Protein AF-A0A0C2G0I6-F1 (afdb_monomer_lite)

Structure (mmCIF, N/CA/C/O backbone):
data_AF-A0A0C2G0I6-F1
#
_entry.id   AF-A0A0C2G0I6-F1
#
loop_
_atom_site.group_PDB
_atom_site.id
_atom_site.type_symbol
_atom_site.label_atom_id
_atom_site.label_alt_id
_atom_site.label_comp_id
_a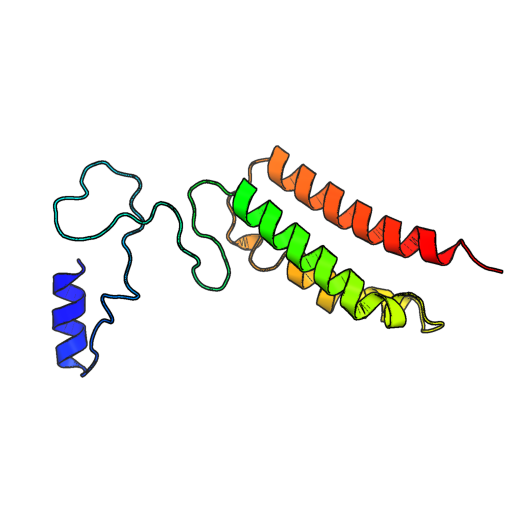tom_site.label_asym_id
_atom_site.label_entity_id
_atom_site.label_seq_id
_atom_site.pdbx_PDB_ins_code
_atom_site.Cartn_x
_atom_site.Cartn_y
_atom_site.Cartn_z
_atom_site.occupancy
_atom_site.B_iso_or_equiv
_atom_site.auth_seq_id
_atom_site.auth_comp_id
_atom_site.auth_asym_id
_atom_site.auth_atom_id
_atom_site.pdbx_PDB_model_num
ATOM 1 N N . MET A 1 1 ? 20.205 -5.152 -26.334 1.00 74.69 1 MET A N 1
ATOM 2 C CA . MET A 1 1 ? 19.375 -5.849 -25.323 1.00 74.69 1 MET A CA 1
ATOM 3 C C . MET A 1 1 ? 17.979 -6.205 -25.852 1.00 74.69 1 MET A C 1
ATOM 5 O O . MET A 1 1 ? 17.764 -7.371 -26.140 1.00 74.69 1 MET A O 1
ATOM 9 N N . LEU A 1 2 ? 17.062 -5.251 -26.079 1.00 82.06 2 LEU A N 1
ATOM 10 C CA . LEU A 1 2 ? 15.676 -5.531 -26.529 1.00 82.06 2 LEU A CA 1
ATOM 11 C C . LEU A 1 2 ? 15.562 -6.345 -27.830 1.00 82.06 2 LEU A C 1
ATOM 13 O O . LEU A 1 2 ? 14.781 -7.286 -27.895 1.00 82.06 2 LEU A O 1
ATOM 17 N N . ARG A 1 3 ? 16.369 -6.020 -28.850 1.00 83.44 3 ARG A N 1
ATOM 18 C CA . ARG A 1 3 ? 16.392 -6.768 -30.123 1.00 83.44 3 ARG A CA 1
ATOM 19 C C . ARG A 1 3 ? 16.859 -8.220 -29.944 1.00 83.44 3 ARG A C 1
ATOM 21 O O . ARG A 1 3 ? 16.354 -9.102 -30.625 1.00 83.44 3 ARG A O 1
ATOM 28 N N . GLY A 1 4 ? 17.782 -8.459 -29.009 1.00 87.50 4 GLY A N 1
ATOM 29 C CA . GLY A 1 4 ? 18.239 -9.806 -28.654 1.00 87.50 4 GLY A CA 1
ATOM 30 C C . GLY A 1 4 ? 17.139 -10.602 -27.956 1.00 87.50 4 GLY A C 1
ATOM 31 O O . GLY A 1 4 ? 16.845 -11.712 -28.371 1.00 87.50 4 GLY A O 1
ATOM 32 N N . LEU A 1 5 ? 16.448 -9.986 -26.990 1.00 87.31 5 LEU A N 1
ATOM 33 C CA . LEU A 1 5 ? 15.297 -10.601 -26.322 1.00 87.31 5 LEU A CA 1
ATOM 34 C C . LEU A 1 5 ? 14.165 -10.932 -27.306 1.00 87.31 5 LEU A C 1
ATOM 36 O O . LEU A 1 5 ? 13.525 -11.968 -27.180 1.00 87.31 5 LEU A O 1
ATOM 40 N N . GLU A 1 6 ? 13.912 -10.069 -28.293 1.00 90.19 6 GLU A N 1
ATOM 41 C CA . GLU A 1 6 ? 12.906 -10.350 -29.321 1.00 90.19 6 GLU A CA 1
ATOM 42 C C . GLU A 1 6 ? 13.299 -11.541 -30.201 1.00 90.19 6 GLU A C 1
ATOM 44 O O . GLU A 1 6 ? 12.427 -12.316 -30.585 1.00 90.19 6 GLU A O 1
ATOM 49 N N . LYS A 1 7 ? 14.589 -11.684 -30.520 1.00 92.94 7 LYS A N 1
ATOM 50 C CA . LYS A 1 7 ? 15.100 -12.816 -31.294 1.00 92.94 7 LYS A CA 1
ATOM 51 C C . LYS A 1 7 ? 14.926 -14.123 -30.516 1.00 92.94 7 LYS A C 1
ATOM 53 O O . LYS A 1 7 ? 14.223 -15.001 -30.997 1.00 92.94 7 LYS A O 1
ATOM 58 N N . GLU A 1 8 ? 15.469 -14.194 -29.302 1.00 93.94 8 GLU A N 1
ATOM 59 C CA . GLU A 1 8 ? 15.379 -15.383 -28.439 1.00 93.94 8 GLU A CA 1
ATOM 60 C C . GLU A 1 8 ? 13.923 -15.735 -28.112 1.00 93.94 8 GLU A C 1
ATOM 62 O O . GLU A 1 8 ? 13.504 -16.882 -28.212 1.00 93.94 8 GLU A O 1
ATOM 67 N N . GLY A 1 9 ? 13.096 -14.730 -27.803 1.00 91.88 9 GLY A N 1
ATOM 68 C CA . GLY A 1 9 ? 11.673 -14.931 -27.545 1.00 91.88 9 GLY A CA 1
ATOM 69 C C . GLY A 1 9 ? 10.946 -15.560 -28.734 1.00 91.88 9 GLY A C 1
ATOM 70 O O . GLY A 1 9 ? 10.124 -16.449 -28.536 1.00 91.88 9 GLY A O 1
ATOM 71 N N . LYS A 1 10 ? 11.274 -15.159 -29.969 1.00 93.44 10 LYS A N 1
ATOM 72 C CA . LYS A 1 10 ? 10.680 -15.756 -31.175 1.00 93.44 10 LYS A CA 1
ATOM 73 C C . LYS A 1 10 ? 11.079 -17.217 -31.363 1.00 93.44 10 LYS A C 1
ATOM 75 O O . LYS A 1 10 ? 10.242 -17.984 -31.829 1.00 93.44 10 LYS A O 1
ATOM 80 N N . GLU A 1 11 ? 12.296 -17.605 -30.985 1.00 94.69 11 GLU A N 1
ATOM 81 C CA . GLU A 1 11 ? 12.771 -18.994 -31.090 1.00 94.69 11 GLU A CA 1
ATOM 82 C C . GLU A 1 11 ? 11.954 -19.951 -30.201 1.00 94.69 11 GLU A C 1
ATOM 84 O O . GLU A 1 11 ? 11.678 -21.078 -30.602 1.00 94.69 11 GLU A O 1
ATOM 89 N N . VAL A 1 12 ? 11.457 -19.473 -29.055 1.00 94.75 12 VAL A N 1
ATOM 90 C CA . VAL A 1 12 ? 10.520 -20.201 -28.172 1.00 94.75 12 VAL A CA 1
ATOM 91 C C . VAL A 1 12 ? 9.035 -19.867 -28.411 1.00 94.75 12 VAL A C 1
ATOM 93 O O . VAL A 1 12 ? 8.172 -20.302 -27.653 1.00 94.75 12 VAL A O 1
ATOM 96 N N . GLY A 1 13 ? 8.702 -19.116 -29.467 1.00 93.62 13 GLY A N 1
ATOM 97 C CA . GLY A 1 13 ? 7.315 -18.809 -29.851 1.00 93.62 13 GLY A CA 1
ATOM 98 C C . GLY A 1 13 ? 6.654 -17.634 -29.111 1.00 93.62 13 GLY A C 1
ATOM 99 O O . GLY A 1 13 ? 5.451 -17.412 -29.252 1.00 93.62 13 GLY A O 1
ATOM 100 N N . PHE A 1 14 ? 7.410 -16.839 -28.354 1.00 92.69 14 PHE A N 1
ATOM 101 C CA . PHE A 1 14 ? 6.929 -15.624 -27.697 1.00 92.69 14 PHE A CA 1
ATOM 102 C C . PHE A 1 14 ? 7.089 -14.371 -28.571 1.00 92.69 14 PHE A C 1
ATOM 104 O O . PHE A 1 14 ? 8.079 -14.172 -29.275 1.00 92.69 14 PHE A O 1
ATOM 111 N N . LYS A 1 15 ? 6.118 -13.453 -28.469 1.00 92.81 15 LYS A N 1
ATOM 112 C CA . LYS A 1 15 ? 6.146 -12.138 -29.127 1.00 92.81 15 LYS A CA 1
ATOM 113 C C . LYS A 1 15 ? 6.076 -11.020 -28.092 1.00 92.81 15 LYS A C 1
ATOM 115 O O . LYS A 1 15 ? 5.132 -10.944 -27.309 1.00 92.81 15 LYS A O 1
ATOM 120 N N . ILE A 1 16 ? 7.044 -10.106 -28.136 1.00 88.25 16 ILE A N 1
ATOM 121 C CA . ILE A 1 16 ? 7.074 -8.936 -27.251 1.00 88.25 16 ILE A CA 1
ATOM 122 C C . ILE A 1 16 ? 5.935 -7.972 -27.607 1.00 88.25 16 ILE A C 1
ATOM 124 O O . ILE A 1 16 ? 5.793 -7.535 -28.752 1.00 88.25 16 ILE A O 1
ATOM 128 N N . ASN A 1 17 ? 5.144 -7.590 -26.602 1.00 87.31 17 ASN A N 1
ATOM 129 C CA . ASN A 1 17 ? 4.129 -6.552 -26.735 1.00 87.31 17 ASN A CA 1
ATOM 130 C C . ASN A 1 17 ? 4.762 -5.163 -26.577 1.00 87.31 17 ASN A C 1
ATOM 132 O O . ASN A 1 17 ? 4.844 -4.624 -25.473 1.00 87.31 17 ASN A O 1
ATOM 136 N N . ARG A 1 18 ? 5.159 -4.561 -27.700 1.00 82.56 18 ARG A N 1
ATOM 137 C CA . ARG A 1 18 ? 5.806 -3.239 -27.726 1.00 82.56 18 ARG A CA 1
ATOM 138 C C . ARG A 1 18 ? 4.952 -2.116 -27.129 1.00 82.56 18 ARG A C 1
ATOM 140 O O . ARG A 1 18 ? 5.516 -1.184 -26.578 1.00 82.56 18 ARG A O 1
ATOM 147 N N . SER A 1 19 ? 3.621 -2.216 -27.162 1.00 79.31 19 SER A N 1
ATOM 148 C CA . SER A 1 19 ? 2.736 -1.226 -26.527 1.00 79.31 19 SER A CA 1
ATOM 149 C C . SER A 1 19 ? 2.814 -1.259 -24.997 1.00 79.31 19 SER A C 1
ATOM 151 O O . SER A 1 19 ? 2.571 -0.245 -24.345 1.00 79.31 19 SER A O 1
ATOM 153 N N . LYS A 1 20 ? 3.152 -2.418 -24.414 1.00 77.31 20 LYS A N 1
ATOM 154 C CA . LYS A 1 20 ? 3.340 -2.592 -22.965 1.00 77.31 20 LYS A CA 1
ATOM 155 C C . LYS A 1 20 ? 4.807 -2.471 -22.527 1.00 77.31 20 LYS A C 1
ATOM 157 O O . LYS A 1 20 ? 5.056 -2.221 -21.353 1.00 77.31 20 LYS A O 1
ATOM 162 N N . THR A 1 21 ? 5.772 -2.630 -23.433 1.00 81.25 21 THR A N 1
ATOM 163 C CA . THR A 1 21 ? 7.208 -2.547 -23.126 1.00 81.25 21 THR A CA 1
ATOM 164 C C . THR A 1 21 ? 7.698 -1.102 -23.149 1.00 81.25 21 THR A C 1
ATOM 166 O O . THR A 1 21 ? 7.719 -0.459 -24.194 1.00 81.25 21 THR A O 1
ATOM 169 N N . LYS A 1 22 ? 8.139 -0.598 -21.996 1.00 73.94 22 LYS A N 1
ATOM 170 C CA . LYS A 1 22 ? 8.703 0.749 -21.838 1.00 73.94 22 LYS A CA 1
ATOM 171 C C . LYS A 1 22 ? 10.120 0.645 -21.286 1.00 73.94 22 LYS A C 1
ATOM 173 O O . LYS A 1 22 ? 10.380 -0.214 -20.446 1.00 73.94 22 LYS A O 1
ATOM 178 N N . LEU A 1 23 ? 11.025 1.508 -21.747 1.00 70.50 23 LEU A N 1
ATOM 179 C CA . LEU A 1 23 ? 12.345 1.636 -21.132 1.00 70.50 23 LEU A CA 1
ATOM 180 C C . LEU A 1 23 ? 12.272 2.627 -19.973 1.00 70.50 23 LEU A C 1
ATOM 182 O O . LEU A 1 23 ? 11.805 3.755 -20.125 1.00 70.50 23 LEU A O 1
ATOM 186 N N . MET A 1 24 ? 12.767 2.182 -18.825 1.00 65.88 24 MET A N 1
ATOM 187 C CA . MET A 1 24 ? 12.956 2.995 -17.631 1.00 65.88 24 MET A CA 1
ATOM 188 C C . MET A 1 24 ? 14.453 3.283 -17.535 1.00 65.88 24 MET A C 1
ATOM 190 O O . MET A 1 24 ? 15.213 2.450 -17.051 1.00 65.88 24 MET A O 1
ATOM 194 N N . CYS A 1 25 ? 14.900 4.408 -18.094 1.00 56.94 25 CYS A N 1
ATOM 195 C CA . CYS A 1 25 ? 16.315 4.773 -18.122 1.00 56.94 25 CYS A CA 1
ATOM 196 C C . CYS A 1 25 ? 16.538 6.118 -17.425 1.00 56.94 25 CYS A C 1
ATOM 198 O O . CYS A 1 25 ? 15.784 7.067 -17.642 1.00 56.94 25 CYS A O 1
ATOM 200 N N . VAL A 1 26 ? 17.599 6.187 -16.619 1.00 52.22 26 VAL A N 1
ATOM 201 C CA . VAL A 1 26 ? 18.056 7.393 -15.902 1.00 52.22 26 VAL A CA 1
ATOM 202 C C . VAL A 1 26 ? 19.144 8.144 -16.695 1.00 52.22 26 VAL A C 1
ATOM 204 O O . VAL A 1 26 ? 19.534 9.245 -16.325 1.00 52.22 26 VAL A O 1
ATOM 207 N N . CYS A 1 27 ? 19.638 7.581 -17.804 1.00 47.34 27 CYS A N 1
ATOM 208 C CA . CYS A 1 27 ? 20.780 8.115 -18.545 1.00 47.34 27 CYS A CA 1
ATOM 209 C C . CYS A 1 27 ? 20.381 8.704 -19.911 1.00 47.34 27 CYS A C 1
ATOM 211 O O . CYS A 1 27 ? 19.506 8.179 -20.603 1.00 47.34 27 CYS A O 1
ATOM 213 N N . SER A 1 28 ? 21.082 9.765 -20.321 1.00 49.38 28 SER A N 1
ATOM 214 C CA . SER A 1 28 ? 20.920 10.502 -21.587 1.00 49.38 28 SER A CA 1
ATOM 215 C C . SER A 1 28 ? 21.257 9.694 -22.850 1.00 49.38 28 SER A C 1
ATOM 217 O O . SER A 1 28 ? 21.064 10.183 -23.957 1.00 49.38 28 SER A O 1
ATOM 219 N N . VAL A 1 29 ? 21.706 8.443 -22.711 1.00 50.03 29 VAL A N 1
ATOM 220 C CA . VAL A 1 29 ? 22.067 7.533 -23.816 1.00 50.03 29 VAL A CA 1
ATOM 221 C C . VAL A 1 29 ? 20.856 6.720 -24.307 1.00 50.03 29 VAL A C 1
ATOM 223 O O . VAL A 1 29 ? 20.969 5.560 -24.692 1.00 50.03 29 VAL A O 1
ATOM 226 N N . CYS A 1 30 ? 19.655 7.297 -24.262 1.00 49.00 30 CYS A N 1
ATOM 227 C CA . CYS A 1 30 ? 18.484 6.688 -24.890 1.00 49.00 30 CYS A CA 1
ATOM 228 C C . CYS A 1 30 ? 18.464 7.085 -26.366 1.00 49.00 30 CYS A C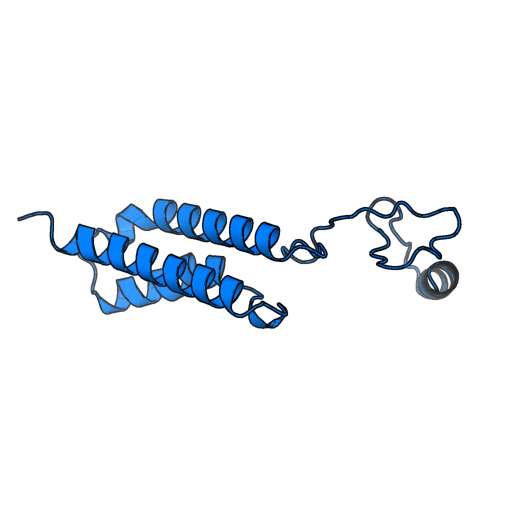 1
ATOM 230 O O . CYS A 1 30 ? 17.753 8.008 -26.752 1.00 49.00 30 CYS A O 1
ATOM 232 N N . THR A 1 31 ? 19.281 6.426 -27.185 1.00 46.47 31 THR A N 1
ATOM 233 C CA . THR A 1 31 ? 19.226 6.610 -28.633 1.00 46.47 31 THR A CA 1
ATOM 234 C C . THR A 1 31 ? 17.982 5.922 -29.201 1.00 46.47 31 THR A C 1
ATOM 236 O O . THR A 1 31 ? 17.782 4.718 -29.045 1.00 46.47 31 THR A O 1
ATOM 239 N N . GLU A 1 32 ? 17.122 6.779 -29.755 1.00 50.03 32 GLU A N 1
ATOM 240 C CA . GLU A 1 32 ? 16.150 6.603 -30.842 1.00 50.03 32 GLU A CA 1
ATOM 241 C C . GLU A 1 32 ? 15.525 5.207 -30.984 1.00 50.03 32 GLU A C 1
ATOM 243 O O . GLU A 1 32 ? 16.128 4.293 -31.534 1.00 50.03 32 GLU A O 1
ATOM 248 N N . ASP A 1 33 ? 14.309 5.074 -30.431 1.00 50.59 33 ASP A N 1
ATOM 249 C CA . ASP A 1 33 ? 13.193 4.199 -30.870 1.00 50.59 33 ASP A CA 1
ATOM 250 C C . ASP A 1 33 ? 12.287 3.771 -29.699 1.00 50.59 33 ASP A C 1
ATOM 252 O O . ASP A 1 33 ? 11.280 3.085 -29.897 1.00 50.59 33 ASP A O 1
ATOM 256 N N . VAL A 1 34 ? 12.60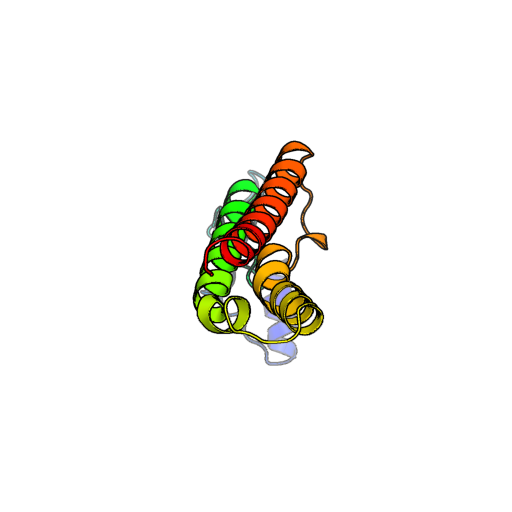9 4.156 -28.458 1.00 53.19 34 VAL A N 1
ATOM 257 C CA . VAL A 1 34 ? 11.814 3.769 -27.285 1.00 53.19 34 VAL A CA 1
ATOM 258 C C . VAL A 1 34 ? 11.500 4.966 -26.396 1.00 53.19 34 VAL A C 1
ATOM 260 O O . VAL A 1 34 ? 12.387 5.649 -25.895 1.00 53.19 34 VAL A O 1
ATOM 263 N N . TYR A 1 35 ? 10.203 5.190 -26.182 1.00 53.47 35 TYR A N 1
ATOM 264 C CA . TYR A 1 35 ? 9.670 6.240 -25.321 1.00 53.47 35 TYR A CA 1
ATOM 265 C C . TYR A 1 35 ? 10.130 6.035 -23.868 1.00 53.47 35 TYR A C 1
ATOM 267 O O . TYR A 1 35 ? 9.755 5.049 -23.225 1.00 53.47 35 TYR A O 1
ATOM 275 N N . ASN A 1 36 ? 10.930 6.970 -23.348 1.00 56.06 36 ASN A N 1
ATOM 276 C CA . ASN A 1 36 ? 11.223 7.055 -21.920 1.00 56.06 36 ASN A CA 1
ATOM 277 C C . ASN A 1 36 ? 9.962 7.557 -21.208 1.00 56.06 36 ASN A C 1
ATOM 279 O O . ASN A 1 36 ? 9.527 8.687 -21.415 1.00 56.06 36 ASN A O 1
ATOM 283 N N . ALA A 1 37 ? 9.340 6.692 -20.409 1.00 57.44 37 ALA A N 1
ATOM 284 C CA . ALA A 1 37 ? 8.028 6.982 -19.848 1.00 57.44 37 ALA A CA 1
ATOM 285 C C . ALA A 1 37 ? 8.059 7.876 -18.601 1.00 57.44 37 ALA A C 1
ATOM 287 O O . ALA A 1 37 ? 6.990 8.305 -18.172 1.00 57.44 37 ALA A O 1
ATOM 288 N N . GLY A 1 38 ? 9.231 8.134 -18.000 1.00 57.50 38 GLY A N 1
ATOM 289 C CA . GLY A 1 38 ? 9.404 8.907 -16.756 1.00 57.50 38 GLY A CA 1
ATOM 290 C C . GLY A 1 38 ? 8.778 8.277 -15.495 1.00 57.50 38 GLY A C 1
ATOM 291 O O . GLY A 1 38 ? 9.318 8.392 -14.398 1.00 57.50 38 GLY A O 1
ATOM 292 N N . SER A 1 39 ? 7.663 7.566 -15.648 1.00 62.34 39 SER A N 1
ATOM 293 C CA . SER A 1 39 ? 6.931 6.804 -14.644 1.00 62.34 39 SER A CA 1
ATOM 294 C C . SER A 1 39 ? 6.191 5.658 -15.335 1.00 62.34 39 SER A C 1
ATOM 296 O O . SER A 1 39 ? 5.433 5.871 -16.286 1.00 62.34 39 SER A O 1
ATOM 298 N N . SER A 1 40 ? 6.380 4.433 -14.854 1.00 65.62 40 SER A N 1
ATOM 299 C CA . SER A 1 40 ? 5.548 3.289 -15.222 1.00 65.62 40 SER A CA 1
ATOM 300 C C . SER A 1 40 ? 5.120 2.556 -13.959 1.00 65.62 40 SER A C 1
ATOM 302 O O . SER A 1 40 ? 5.832 2.579 -12.957 1.00 65.62 40 SER A O 1
ATOM 304 N N . ILE A 1 41 ? 3.931 1.954 -13.991 1.00 67.50 41 ILE A N 1
ATOM 305 C CA . ILE A 1 41 ? 3.457 1.101 -12.904 1.00 67.50 41 ILE A CA 1
ATOM 306 C C . ILE A 1 41 ? 3.855 -0.330 -13.255 1.00 67.50 41 ILE A C 1
ATOM 308 O O . ILE A 1 41 ? 3.348 -0.888 -14.230 1.00 67.50 41 ILE A O 1
ATOM 312 N N . TYR A 1 42 ? 4.767 -0.903 -12.481 1.00 71.94 42 TYR A N 1
ATOM 313 C CA . TYR A 1 42 ? 5.212 -2.285 -12.584 1.00 71.94 42 TYR A CA 1
ATOM 314 C C . TYR A 1 42 ? 4.757 -3.037 -11.333 1.00 71.94 42 TYR A C 1
ATOM 316 O O . TYR A 1 42 ? 5.015 -2.586 -10.226 1.00 71.94 42 TYR A O 1
ATOM 324 N N . LEU A 1 43 ? 4.019 -4.138 -11.510 1.00 70.00 43 LEU A N 1
ATOM 325 C CA . LEU A 1 43 ? 3.465 -4.967 -10.421 1.00 70.00 43 LEU A CA 1
ATOM 326 C C . LEU A 1 43 ? 2.607 -4.231 -9.366 1.00 70.00 43 LEU A C 1
ATOM 328 O O . LEU A 1 43 ? 2.285 -4.786 -8.327 1.00 70.00 43 LEU A O 1
ATOM 332 N N . GLY A 1 44 ? 2.140 -3.016 -9.666 1.00 65.94 44 GLY A N 1
ATOM 333 C CA . GLY A 1 44 ? 1.369 -2.183 -8.733 1.00 65.94 44 GLY A CA 1
ATOM 334 C C . GLY A 1 44 ? 2.183 -1.036 -8.131 1.00 65.94 44 GLY A C 1
ATOM 335 O O . GLY A 1 44 ? 1.589 -0.031 -7.732 1.00 65.94 44 GLY A O 1
ATOM 336 N N . GLN A 1 45 ? 3.512 -1.124 -8.197 1.00 64.56 45 GLN A N 1
ATOM 337 C CA . GLN A 1 45 ? 4.457 -0.076 -7.831 1.00 64.56 45 GLN A CA 1
ATOM 338 C C . GLN A 1 45 ? 4.650 0.918 -8.975 1.00 64.56 45 GLN A C 1
ATOM 340 O O . GLN A 1 45 ? 5.000 0.539 -10.093 1.00 64.56 45 GLN A O 1
ATOM 345 N N . GLU A 1 46 ? 4.474 2.213 -8.720 1.00 68.12 46 GLU A N 1
ATOM 346 C CA . GLU A 1 46 ? 4.993 3.233 -9.627 1.00 68.12 46 GLU A CA 1
ATOM 347 C C . GLU A 1 46 ? 6.524 3.255 -9.513 1.00 68.12 46 GLU A C 1
ATOM 349 O O . GLU A 1 46 ? 7.090 3.877 -8.616 1.00 68.12 46 GLU A O 1
ATOM 354 N N . GLY A 1 47 ? 7.202 2.574 -10.440 1.00 61.41 47 GLY A N 1
ATOM 355 C CA . GLY A 1 47 ? 8.658 2.563 -10.587 1.00 61.41 47 GLY A CA 1
ATOM 356 C C . GLY A 1 47 ? 9.177 3.892 -11.131 1.00 61.41 47 GLY A C 1
ATOM 357 O O . GLY A 1 47 ? 9.912 3.923 -12.111 1.00 61.41 47 GLY A O 1
ATOM 358 N N . SER A 1 48 ? 8.722 5.010 -10.574 1.00 60.62 48 SER A N 1
ATOM 359 C CA . SER A 1 48 ? 9.286 6.319 -10.872 1.00 60.62 48 SER A CA 1
ATOM 360 C C . SER A 1 48 ? 10.539 6.535 -10.027 1.00 60.62 48 SER A C 1
ATOM 362 O O . SER A 1 48 ? 10.674 5.987 -8.936 1.00 60.62 48 SER A O 1
ATOM 364 N N . THR A 1 49 ? 11.432 7.406 -10.484 1.00 59.59 49 THR A N 1
ATOM 365 C CA . THR A 1 49 ? 12.553 7.915 -9.677 1.00 59.59 49 THR A CA 1
ATOM 366 C C . THR A 1 49 ? 12.098 8.708 -8.441 1.00 59.59 49 THR A C 1
ATOM 368 O O . THR A 1 49 ? 12.932 9.134 -7.648 1.00 59.59 49 THR A O 1
ATOM 371 N N . ASN A 1 50 ? 10.790 8.940 -8.274 1.00 69.75 50 ASN A N 1
ATOM 372 C CA . ASN A 1 50 ? 10.206 9.742 -7.211 1.00 69.75 50 ASN A CA 1
ATOM 373 C C . ASN A 1 50 ? 9.305 8.888 -6.307 1.00 69.75 50 ASN A C 1
ATOM 375 O O . ASN A 1 50 ? 8.092 8.773 -6.514 1.00 69.75 50 ASN A O 1
ATOM 379 N N . LEU A 1 51 ? 9.911 8.329 -5.264 1.00 75.88 51 LEU A N 1
ATOM 380 C CA . LEU A 1 51 ? 9.237 7.484 -4.285 1.00 75.88 51 LEU A CA 1
ATOM 381 C C . LEU A 1 51 ? 8.074 8.196 -3.564 1.00 75.88 51 LEU A C 1
ATOM 383 O O . LEU A 1 51 ? 7.073 7.563 -3.223 1.00 75.88 51 LEU A O 1
ATOM 387 N N . ALA A 1 52 ? 8.121 9.524 -3.423 1.00 79.19 52 ALA A N 1
ATOM 388 C CA . ALA A 1 52 ? 7.048 10.288 -2.789 1.00 79.19 52 ALA A CA 1
ATOM 389 C C . ALA A 1 52 ? 5.690 10.145 -3.506 1.00 79.19 52 ALA A C 1
ATOM 391 O O . ALA A 1 52 ? 4.640 10.192 -2.851 1.00 79.19 52 ALA A O 1
ATOM 392 N N . LYS A 1 53 ? 5.683 9.950 -4.835 1.00 78.75 53 LYS A N 1
ATOM 393 C CA . LYS A 1 53 ? 4.445 9.676 -5.586 1.00 78.75 53 LYS A CA 1
ATOM 394 C C . LYS A 1 53 ? 3.847 8.332 -5.192 1.00 78.75 53 LYS A C 1
ATOM 396 O O . LYS A 1 53 ? 2.656 8.270 -4.884 1.00 78.75 53 LYS A O 1
ATOM 401 N N . GLU A 1 54 ? 4.673 7.294 -5.126 1.00 81.44 54 GLU A N 1
ATOM 402 C CA . GLU A 1 54 ? 4.235 5.950 -4.754 1.00 81.44 54 GLU A CA 1
ATOM 403 C C . GLU A 1 54 ? 3.738 5.904 -3.303 1.00 81.44 54 GLU A C 1
ATOM 405 O O . GL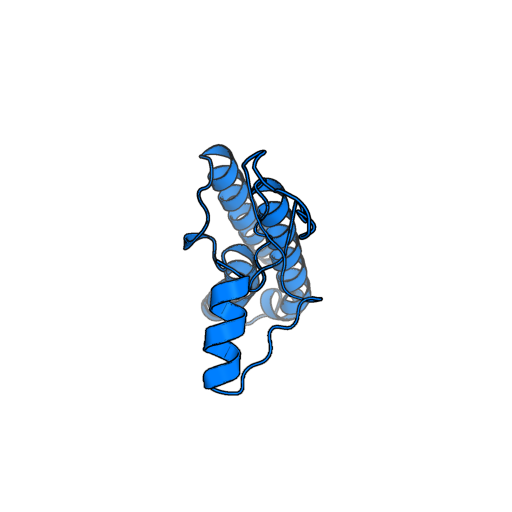U A 1 54 ? 2.639 5.413 -3.042 1.00 81.44 54 GLU A O 1
ATOM 410 N N . ILE A 1 55 ? 4.451 6.548 -2.372 1.00 82.25 55 ILE A N 1
ATOM 411 C CA . ILE A 1 55 ? 4.012 6.701 -0.974 1.00 82.25 55 ILE A CA 1
ATOM 412 C C . ILE A 1 55 ? 2.631 7.365 -0.899 1.00 82.25 55 ILE A C 1
ATOM 414 O O . ILE A 1 55 ? 1.753 6.932 -0.147 1.00 82.25 55 ILE A O 1
ATOM 418 N N . SER A 1 56 ? 2.397 8.405 -1.705 1.00 85.06 56 SER A N 1
ATOM 419 C CA . SER A 1 56 ? 1.092 9.068 -1.777 1.00 85.06 56 SER A CA 1
ATOM 420 C C . SER A 1 56 ? -0.001 8.133 -2.311 1.00 85.06 56 SER A C 1
ATOM 422 O O . SER A 1 56 ? -1.115 8.129 -1.775 1.00 85.06 56 SER A O 1
ATOM 424 N N . ARG A 1 57 ? 0.303 7.304 -3.322 1.00 85.75 57 ARG A N 1
ATOM 425 C CA . ARG A 1 57 ? -0.627 6.295 -3.858 1.00 85.75 57 ARG A CA 1
ATOM 426 C C . ARG A 1 57 ? -0.966 5.230 -2.813 1.00 85.75 57 ARG A C 1
ATOM 428 O O . ARG A 1 57 ? -2.151 4.977 -2.599 1.00 85.75 57 ARG A O 1
ATOM 435 N N . ARG A 1 58 ? 0.019 4.677 -2.099 1.00 87.56 58 ARG A N 1
ATOM 436 C CA . ARG A 1 58 ? -0.215 3.665 -1.049 1.00 87.56 58 ARG A CA 1
ATOM 437 C C . ARG A 1 58 ? -0.963 4.206 0.154 1.00 87.56 58 ARG A C 1
ATOM 439 O O . ARG A 1 58 ? -1.869 3.550 0.660 1.00 87.56 58 ARG A O 1
ATOM 446 N N . ARG A 1 59 ? -0.698 5.453 0.548 1.00 88.31 59 ARG A N 1
ATOM 447 C CA . ARG A 1 59 ? -1.510 6.126 1.567 1.00 88.31 59 ARG A CA 1
ATOM 448 C C . ARG A 1 59 ? -2.979 6.216 1.151 1.00 88.31 59 ARG A C 1
ATOM 450 O O . ARG A 1 59 ? -3.850 5.947 1.973 1.00 88.31 59 ARG A O 1
ATOM 457 N N . LYS A 1 60 ? -3.266 6.591 -0.101 1.00 90.88 60 LYS A N 1
ATOM 458 C CA . LYS A 1 60 ? -4.646 6.633 -0.619 1.00 90.88 60 LYS A CA 1
ATOM 459 C C . LYS A 1 60 ? -5.283 5.241 -0.640 1.00 90.88 60 LYS A C 1
ATOM 461 O O . LYS A 1 60 ? -6.433 5.120 -0.235 1.00 90.88 60 LYS A O 1
ATOM 466 N N . ALA A 1 61 ? -4.541 4.213 -1.053 1.00 90.56 61 ALA A N 1
ATOM 467 C CA . ALA A 1 61 ? -5.018 2.830 -1.051 1.00 90.56 61 ALA A CA 1
ATOM 468 C C . ALA A 1 61 ? -5.377 2.347 0.365 1.00 90.56 61 ALA A C 1
ATOM 470 O O . ALA A 1 61 ? -6.467 1.821 0.574 1.00 90.56 61 ALA A O 1
ATOM 471 N N . GLY A 1 62 ? -4.516 2.617 1.351 1.00 90.44 62 GLY A N 1
ATOM 472 C CA . GLY A 1 62 ? -4.801 2.341 2.760 1.00 90.44 62 GLY A CA 1
ATOM 473 C C . GLY A 1 62 ? -6.044 3.061 3.273 1.00 90.44 62 GLY A C 1
ATOM 474 O O . GLY A 1 62 ? -6.899 2.449 3.905 1.00 90.44 62 GLY A O 1
ATOM 475 N N . TRP A 1 63 ? -6.187 4.352 2.961 1.00 90.44 63 TRP A N 1
ATOM 476 C CA . TRP A 1 63 ? -7.387 5.115 3.321 1.00 90.44 63 TRP A CA 1
ATOM 477 C C . TRP A 1 63 ? -8.666 4.551 2.699 1.00 90.44 63 TRP A C 1
ATOM 479 O O . TRP A 1 63 ? -9.688 4.496 3.379 1.00 90.44 63 TRP A O 1
ATOM 489 N N . LEU A 1 64 ? -8.617 4.121 1.436 1.00 93.69 64 LEU A N 1
ATOM 490 C CA . LEU A 1 64 ? -9.760 3.506 0.765 1.00 93.69 64 LEU A CA 1
ATOM 491 C C . LEU A 1 64 ? -10.156 2.195 1.455 1.00 93.69 64 LEU A C 1
ATOM 493 O O . LEU A 1 64 ? -11.318 2.032 1.812 1.00 93.69 64 LEU A O 1
ATOM 497 N N . LYS A 1 65 ? -9.181 1.321 1.734 1.00 93.00 65 LYS A N 1
ATOM 498 C CA . LYS A 1 65 ? -9.408 0.053 2.444 1.00 93.00 65 LYS A CA 1
ATOM 499 C C . LYS A 1 65 ? -9.961 0.262 3.848 1.00 93.00 65 LYS A C 1
ATOM 501 O O . LYS A 1 65 ? -10.879 -0.436 4.256 1.00 93.00 65 LYS A O 1
ATOM 506 N N . LEU A 1 66 ? -9.468 1.269 4.565 1.00 90.62 66 LEU A N 1
ATOM 507 C CA . LEU A 1 66 ? -10.008 1.626 5.875 1.00 90.62 66 LEU A CA 1
ATOM 508 C C . LEU A 1 66 ? -11.477 2.057 5.788 1.00 90.62 66 LEU A C 1
ATOM 510 O O . LEU A 1 66 ? -12.250 1.771 6.697 1.00 90.62 66 LEU A O 1
ATOM 514 N N . ASN A 1 67 ? -11.856 2.763 4.721 1.00 91.31 67 ASN A N 1
ATOM 515 C CA . ASN A 1 67 ? -13.235 3.181 4.508 1.00 91.31 67 ASN A CA 1
ATOM 516 C C . ASN A 1 67 ? -14.143 2.011 4.096 1.00 91.31 67 ASN A C 1
ATOM 518 O O . ASN A 1 67 ? -15.286 1.972 4.537 1.00 91.31 67 ASN A O 1
ATOM 522 N N . GLU A 1 68 ? -13.634 1.065 3.302 1.00 92.56 68 GLU A N 1
ATOM 523 C CA . GLU A 1 68 ? -14.329 -0.185 2.951 1.00 92.56 68 GLU A CA 1
ATOM 524 C C . GLU A 1 68 ? -14.589 -1.051 4.196 1.00 92.56 68 GLU A C 1
ATOM 526 O O . GLU A 1 68 ? -15.713 -1.480 4.426 1.00 92.56 68 GLU A O 1
ATOM 531 N N . GLU A 1 69 ? -13.585 -1.222 5.060 1.00 89.88 69 GLU A N 1
ATOM 532 C CA . GLU A 1 69 ? -13.675 -2.050 6.276 1.00 89.88 69 GLU A CA 1
ATOM 533 C C . GLU A 1 69 ? -14.259 -1.308 7.487 1.00 89.88 69 GLU A C 1
ATOM 535 O O . GLU A 1 69 ? -14.317 -1.835 8.603 1.00 89.88 69 GLU A O 1
ATOM 540 N N . LYS A 1 70 ? -14.689 -0.057 7.302 1.00 89.50 70 LYS A N 1
ATOM 541 C CA . LYS A 1 70 ? -15.098 0.829 8.395 1.00 89.50 70 LYS A CA 1
ATOM 542 C C . LYS A 1 70 ? -16.210 0.218 9.240 1.00 89.50 70 LYS A C 1
ATOM 544 O O . LYS A 1 70 ? -16.145 0.289 10.462 1.00 89.50 70 LYS A O 1
ATOM 549 N N . GLU A 1 71 ? -17.220 -0.381 8.621 1.00 90.00 71 GLU A N 1
ATOM 550 C CA . GLU A 1 71 ? -18.349 -0.971 9.349 1.00 90.00 71 GLU A CA 1
ATOM 551 C C . GLU A 1 71 ? -17.906 -2.135 10.240 1.00 90.00 71 GLU A C 1
ATOM 553 O O . GLU A 1 71 ? -18.288 -2.206 11.409 1.00 90.00 71 GLU A O 1
ATOM 558 N N . VAL A 1 72 ? -17.026 -2.997 9.726 1.00 88.88 72 VAL A N 1
ATOM 559 C CA . VAL A 1 72 ? -16.492 -4.152 10.453 1.00 88.88 72 VAL A CA 1
ATOM 560 C C . VAL A 1 72 ? -15.593 -3.695 11.599 1.00 88.88 72 VAL A C 1
ATOM 562 O O . VAL A 1 72 ? -15.769 -4.131 12.739 1.00 88.88 72 VAL A O 1
ATOM 565 N N . LEU A 1 73 ? -14.688 -2.752 11.340 1.00 87.75 73 LEU A N 1
ATOM 566 C CA . LEU A 1 73 ? -13.771 -2.210 12.346 1.00 87.75 73 LEU A CA 1
ATOM 567 C C . LEU A 1 73 ? -14.505 -1.431 13.455 1.00 87.75 73 LEU A C 1
ATOM 569 O O . LEU A 1 73 ? -14.059 -1.417 14.607 1.00 87.75 73 LEU A O 1
ATOM 573 N N . LEU A 1 74 ? -15.652 -0.821 13.141 1.00 86.62 74 LEU A N 1
ATOM 574 C CA . LEU A 1 74 ? -16.507 -0.123 14.109 1.00 86.62 74 LEU A CA 1
ATOM 575 C C . LEU A 1 74 ? -17.525 -1.029 14.815 1.00 86.62 74 LEU A C 1
ATOM 577 O O . LEU A 1 74 ? -18.085 -0.628 15.834 1.00 86.62 74 LEU A O 1
ATOM 581 N N . SER A 1 75 ? -17.757 -2.243 14.320 1.00 88.69 75 SER A N 1
ATOM 582 C CA . SER A 1 75 ? -18.701 -3.191 14.920 1.00 88.69 75 SER A CA 1
ATOM 583 C C . SER A 1 75 ? -18.239 -3.700 16.296 1.00 88.69 75 SER A C 1
ATOM 585 O O . SER A 1 75 ? -17.105 -3.480 16.719 1.00 88.69 75 SER A O 1
ATOM 587 N N . LYS A 1 76 ? -19.101 -4.420 17.021 1.00 89.38 76 LYS A N 1
ATOM 588 C CA . LYS A 1 76 ? -18.786 -4.989 18.349 1.00 89.38 76 LYS A CA 1
ATOM 589 C C . LYS A 1 76 ? -18.031 -6.331 18.284 1.00 89.38 76 LYS A C 1
ATOM 591 O O . LYS A 1 76 ? -18.225 -7.179 19.149 1.00 89.38 76 LYS A O 1
ATOM 596 N N . ILE A 1 77 ? -17.209 -6.556 17.257 1.00 90.44 77 ILE A N 1
ATOM 597 C CA . ILE A 1 77 ? -16.361 -7.756 17.180 1.00 90.44 77 ILE A CA 1
ATOM 598 C C . ILE A 1 77 ? -15.170 -7.674 18.142 1.00 90.44 77 ILE A C 1
ATOM 600 O O . ILE A 1 77 ? -14.794 -6.594 18.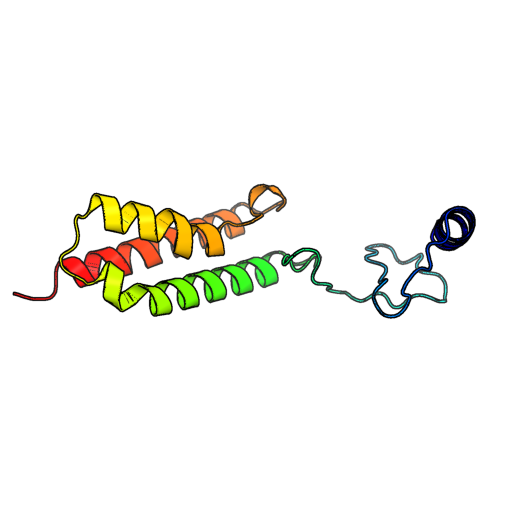602 1.00 90.44 77 ILE A O 1
ATOM 604 N N . ASP A 1 78 ? -14.576 -8.835 18.417 1.00 90.94 78 ASP A N 1
ATOM 605 C CA . ASP A 1 78 ? -13.406 -8.972 19.280 1.00 90.94 78 ASP A CA 1
ATOM 606 C C . ASP A 1 78 ? -12.244 -8.050 18.838 1.00 90.94 78 ASP A C 1
ATOM 608 O O . ASP A 1 78 ? -11.912 -8.020 17.647 1.00 90.94 78 ASP A O 1
ATOM 612 N N . PRO A 1 79 ? -11.604 -7.310 19.765 1.00 88.31 79 PRO A N 1
ATOM 613 C CA . PRO A 1 79 ? -10.509 -6.402 19.435 1.00 88.31 79 PRO A CA 1
ATOM 614 C C . PRO A 1 79 ? -9.335 -7.054 18.698 1.00 88.31 79 PRO A C 1
ATOM 616 O O . PRO A 1 79 ? -8.766 -6.407 17.820 1.00 88.31 79 PRO A O 1
ATOM 619 N N . LYS A 1 80 ? -8.992 -8.321 18.986 1.00 90.38 80 LYS A N 1
ATOM 620 C CA . LYS A 1 80 ? -7.901 -9.003 18.269 1.00 90.38 80 LYS A CA 1
ATOM 621 C C . LYS A 1 80 ? -8.285 -9.266 16.821 1.00 90.38 80 LYS A C 1
ATOM 623 O O . LYS A 1 80 ? -7.493 -9.012 15.924 1.00 90.38 80 LYS A O 1
ATOM 628 N N . ARG A 1 81 ? -9.537 -9.661 16.570 1.00 89.44 81 ARG A N 1
ATOM 629 C CA . ARG A 1 81 ? -10.054 -9.804 15.198 1.00 89.44 81 ARG A CA 1
ATOM 630 C C . ARG A 1 81 ? -10.047 -8.481 14.433 1.00 89.44 81 ARG A C 1
ATOM 632 O O . ARG A 1 81 ? -9.749 -8.473 13.245 1.00 89.44 81 ARG A O 1
ATOM 639 N N . LYS A 1 82 ? -10.340 -7.350 15.088 1.00 90.19 82 LYS A N 1
ATOM 640 C CA . LYS A 1 82 ? -10.226 -6.023 14.448 1.00 90.19 82 LYS A CA 1
ATOM 641 C C . LYS A 1 82 ? -8.793 -5.700 14.058 1.00 90.19 82 LYS A C 1
ATOM 643 O O . LYS A 1 82 ? -8.564 -5.178 12.972 1.00 90.19 82 LYS A O 1
ATOM 648 N N . GLU A 1 83 ? -7.850 -5.991 14.947 1.00 90.06 83 GLU A N 1
ATOM 649 C CA . GLU A 1 83 ? -6.426 -5.803 14.691 1.00 90.06 83 GLU A CA 1
ATOM 650 C C . GLU A 1 83 ? -5.954 -6.679 13.525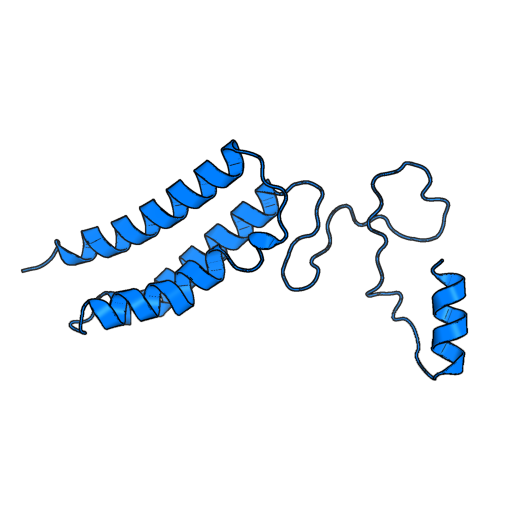 1.00 90.06 83 GLU A C 1
ATOM 652 O O . GLU A 1 83 ? -5.303 -6.176 12.613 1.00 90.06 83 GLU A O 1
ATOM 657 N N . GLU A 1 84 ? -6.348 -7.953 13.492 1.00 93.50 84 GLU A N 1
ATOM 658 C CA . GLU A 1 84 ? -6.062 -8.865 12.381 1.00 93.50 84 GLU A CA 1
ATOM 659 C C . GLU A 1 84 ? -6.624 -8.338 11.056 1.00 93.50 84 GLU A C 1
ATOM 661 O O . GLU A 1 84 ? -5.896 -8.268 10.064 1.00 93.50 84 GLU A O 1
ATOM 666 N N . ILE A 1 85 ? -7.887 -7.904 11.033 1.00 92.56 85 ILE A N 1
ATOM 667 C CA . ILE A 1 85 ? -8.518 -7.326 9.837 1.00 92.56 85 ILE A CA 1
ATOM 668 C C . ILE A 1 85 ? -7.769 -6.069 9.401 1.00 92.56 85 ILE A C 1
ATOM 670 O O . ILE A 1 85 ? -7.415 -5.941 8.232 1.00 92.56 85 ILE A O 1
ATOM 674 N N . PHE A 1 86 ? -7.460 -5.158 10.324 1.00 91.81 86 PHE A N 1
ATOM 675 C CA . PHE A 1 86 ? -6.709 -3.945 10.008 1.00 91.81 86 PHE A CA 1
ATOM 676 C C . PHE A 1 86 ? -5.319 -4.263 9.437 1.00 91.81 86 PHE A C 1
ATOM 678 O O . PHE A 1 86 ? -4.925 -3.688 8.420 1.00 91.81 86 PHE A O 1
ATOM 685 N N . ASN A 1 87 ? -4.589 -5.195 10.055 1.00 92.06 87 ASN A N 1
ATOM 686 C CA . ASN A 1 87 ? -3.240 -5.571 9.640 1.00 92.06 87 ASN A CA 1
ATOM 687 C C . ASN A 1 87 ? -3.232 -6.266 8.268 1.00 92.06 87 ASN A C 1
ATOM 689 O O . ASN A 1 87 ? -2.385 -5.980 7.421 1.00 92.06 87 ASN A O 1
ATOM 693 N N . THR A 1 88 ? -4.202 -7.142 8.014 1.00 94.06 88 THR A N 1
ATOM 694 C CA . THR A 1 88 ? -4.290 -7.904 6.758 1.00 94.06 88 THR A CA 1
ATOM 695 C C . THR A 1 88 ? -4.846 -7.093 5.589 1.00 94.06 88 THR A C 1
ATOM 697 O O . THR A 1 88 ? -4.511 -7.386 4.442 1.00 94.06 88 THR A O 1
ATOM 700 N N . THR A 1 89 ? -5.643 -6.051 5.847 1.00 93.12 89 THR A N 1
ATOM 701 C CA . THR A 1 89 ? -6.282 -5.240 4.795 1.00 93.12 89 THR A CA 1
ATOM 702 C C . THR A 1 89 ? -5.625 -3.867 4.646 1.00 93.12 89 THR A C 1
ATOM 704 O O . THR A 1 89 ? -4.928 -3.604 3.665 1.00 93.12 89 THR A O 1
ATOM 707 N N . VAL A 1 90 ? -5.822 -2.983 5.625 1.00 91.00 90 VAL A N 1
ATOM 708 C CA . VAL A 1 90 ? -5.412 -1.577 5.590 1.00 91.00 90 VAL A CA 1
ATOM 709 C C . VAL A 1 90 ? -3.898 -1.454 5.618 1.00 91.00 90 VAL A C 1
ATOM 711 O O . VAL A 1 90 ? -3.328 -0.773 4.765 1.00 91.00 90 VAL A O 1
ATOM 714 N N . LEU A 1 91 ? -3.246 -2.113 6.580 1.00 90.25 91 LEU A N 1
ATOM 715 C CA . LEU A 1 91 ? -1.795 -2.050 6.717 1.00 90.25 91 LEU A CA 1
ATOM 716 C C . LEU A 1 91 ? -1.124 -2.684 5.499 1.00 90.25 91 LEU A C 1
ATOM 718 O O . LEU A 1 91 ? -0.310 -2.018 4.869 1.00 90.25 91 LEU A O 1
ATOM 722 N N . SER A 1 92 ? -1.532 -3.897 5.114 1.00 90.75 92 SER A N 1
ATOM 723 C CA . SER A 1 92 ? -1.064 -4.576 3.897 1.00 90.75 92 SER A CA 1
ATOM 724 C C . SER A 1 92 ? -1.134 -3.673 2.656 1.00 90.75 92 SER A C 1
ATOM 726 O O . SER A 1 92 ? -0.129 -3.477 1.978 1.00 90.75 92 SER A O 1
ATOM 728 N N . ALA A 1 93 ? -2.263 -2.998 2.406 1.00 90.69 93 ALA A N 1
ATOM 729 C CA . ALA A 1 93 ? -2.394 -2.076 1.272 1.00 90.69 93 ALA A CA 1
ATOM 730 C C . ALA A 1 93 ? -1.460 -0.849 1.349 1.00 90.69 93 ALA A C 1
ATOM 732 O O . ALA A 1 93 ? -1.070 -0.298 0.315 1.00 90.69 93 ALA A O 1
ATOM 733 N N . MET A 1 94 ? -1.101 -0.410 2.558 1.00 87.38 94 MET A N 1
ATOM 734 C CA . MET A 1 94 ? -0.170 0.700 2.774 1.00 87.38 94 MET A CA 1
ATOM 735 C C . MET A 1 94 ? 1.295 0.296 2.631 1.00 87.38 94 MET A C 1
ATOM 737 O O . MET A 1 94 ? 2.077 1.119 2.158 1.00 87.38 94 MET A O 1
ATOM 741 N N . ILE A 1 95 ? 1.657 -0.918 3.061 1.00 84.81 95 ILE A N 1
ATOM 742 C CA . ILE A 1 95 ? 3.056 -1.363 3.155 1.00 84.81 95 ILE A CA 1
ATOM 743 C C . ILE A 1 95 ? 3.474 -2.378 2.091 1.00 84.81 95 ILE A C 1
ATOM 745 O O . ILE A 1 95 ? 4.628 -2.800 2.078 1.00 84.81 95 ILE A O 1
ATOM 749 N N . TYR A 1 96 ? 2.556 -2.801 1.221 1.00 81.44 96 TYR A N 1
ATOM 750 C CA . TYR A 1 96 ? 2.870 -3.748 0.156 1.00 81.44 96 TYR A CA 1
ATOM 751 C C . TYR A 1 96 ? 4.090 -3.246 -0.642 1.00 81.44 96 TYR A C 1
ATOM 753 O O . TYR A 1 96 ? 4.167 -2.070 -0.985 1.00 81.44 96 TYR A O 1
ATOM 761 N N . GLU A 1 97 ? 5.073 -4.106 -0.892 1.00 69.25 97 GLU A N 1
ATOM 762 C CA . GLU A 1 97 ? 6.310 -3.756 -1.616 1.00 69.25 97 GLU A CA 1
ATOM 763 C C . GLU A 1 97 ? 7.166 -2.632 -0.990 1.00 69.25 97 GLU A C 1
ATOM 765 O O . GLU A 1 97 ? 8.132 -2.211 -1.614 1.00 69.25 97 GLU A O 1
ATOM 770 N N . CYS A 1 98 ? 6.910 -2.178 0.247 1.00 71.50 98 CYS A N 1
ATOM 771 C CA . CYS A 1 98 ? 7.826 -1.255 0.938 1.00 71.50 98 CYS A CA 1
ATOM 772 C C . CYS A 1 98 ? 9.248 -1.825 1.059 1.00 71.50 98 CYS A C 1
ATOM 774 O O . CYS A 1 98 ? 10.211 -1.067 1.087 1.00 71.50 98 CYS A O 1
ATOM 776 N N . GLU A 1 99 ? 9.381 -3.153 1.105 1.00 68.00 99 GLU A N 1
ATOM 777 C CA . GLU A 1 99 ? 10.664 -3.862 1.151 1.00 68.00 99 GLU A CA 1
ATOM 778 C C . GLU A 1 99 ? 11.525 -3.641 -0.104 1.00 68.00 99 GLU A C 1
ATOM 780 O O . GLU A 1 99 ? 12.744 -3.778 -0.038 1.00 68.00 99 GLU A O 1
ATOM 785 N N . THR A 1 100 ? 10.918 -3.295 -1.248 1.00 65.62 100 THR A N 1
ATOM 786 C CA . THR A 1 100 ? 11.641 -3.016 -2.503 1.00 65.62 100 THR A CA 1
ATOM 787 C C . THR A 1 100 ? 11.930 -1.529 -2.695 1.00 65.62 100 THR A C 1
ATOM 789 O O . THR A 1 100 ? 12.560 -1.136 -3.682 1.00 65.62 100 THR A O 1
ATOM 792 N N . TRP A 1 101 ? 11.462 -0.676 -1.780 1.00 74.56 101 TRP A N 1
ATOM 793 C CA . TRP A 1 101 ? 11.719 0.755 -1.827 1.00 74.56 101 TRP A CA 1
ATOM 794 C C . TRP A 1 101 ? 13.106 1.039 -1.244 1.00 74.56 101 TRP A C 1
ATOM 796 O O . TRP A 1 101 ? 13.538 0.398 -0.292 1.00 74.56 101 TRP A O 1
ATOM 806 N N . ALA A 1 102 ? 13.789 2.052 -1.776 1.00 72.25 102 ALA A N 1
ATOM 807 C CA . ALA A 1 102 ? 14.965 2.644 -1.140 1.00 72.25 102 ALA A CA 1
ATOM 808 C C . ALA A 1 102 ? 14.571 4.008 -0.544 1.00 72.25 102 ALA A C 1
ATOM 810 O O . ALA A 1 102 ? 14.920 5.041 -1.124 1.00 72.25 102 ALA A O 1
ATOM 811 N N . PRO A 1 103 ? 13.756 4.042 0.533 1.00 70.50 103 PRO A N 1
ATOM 812 C CA . PRO A 1 103 ? 13.240 5.287 1.068 1.00 70.50 103 PRO A CA 1
ATOM 813 C C . PRO A 1 103 ? 14.327 6.110 1.743 1.00 70.50 103 PRO A C 1
ATOM 815 O O . PRO A 1 103 ? 15.263 5.605 2.361 1.00 70.50 103 PRO A O 1
ATOM 818 N N . THR A 1 104 ? 14.162 7.423 1.664 1.00 79.31 104 THR A N 1
ATOM 819 C CA . THR A 1 104 ? 14.850 8.334 2.575 1.00 79.31 104 THR A CA 1
ATOM 820 C C . THR A 1 104 ? 14.229 8.243 3.975 1.00 79.31 104 THR A C 1
ATOM 822 O O . THR A 1 104 ? 13.052 7.913 4.132 1.00 79.31 104 THR A O 1
ATOM 825 N N . ARG A 1 105 ? 14.981 8.616 5.019 1.00 83.38 105 ARG A N 1
ATOM 826 C CA . ARG A 1 105 ? 14.465 8.642 6.406 1.00 83.38 105 ARG A CA 1
ATOM 827 C C . ARG A 1 105 ? 13.197 9.491 6.570 1.00 83.38 105 ARG A C 1
ATOM 829 O O . ARG A 1 105 ? 12.334 9.184 7.390 1.00 83.38 105 ARG A O 1
ATOM 836 N N . ASP A 1 106 ? 13.069 10.563 5.791 1.00 80.56 106 ASP A N 1
ATOM 837 C CA . ASP A 1 106 ? 11.881 11.421 5.816 1.00 80.56 106 ASP A CA 1
ATOM 838 C C . ASP A 1 106 ? 10.646 10.718 5.241 1.00 80.56 106 ASP A C 1
ATOM 840 O O . ASP A 1 106 ? 9.522 10.933 5.704 1.00 80.56 106 ASP A O 1
ATOM 844 N N . GLU A 1 107 ? 10.840 9.871 4.236 1.00 78.81 107 GLU A N 1
ATOM 845 C CA . GLU A 1 107 ? 9.789 9.073 3.612 1.00 78.81 107 GLU A CA 1
ATOM 846 C C . GLU A 1 107 ? 9.319 7.941 4.526 1.00 78.81 107 GLU A C 1
ATOM 848 O O . GLU A 1 107 ? 8.109 7.781 4.707 1.00 78.81 107 GLU A O 1
ATOM 853 N N . GLU A 1 108 ? 10.247 7.248 5.190 1.00 81.88 108 GLU A N 1
ATOM 854 C CA . GLU A 1 108 ? 9.934 6.274 6.245 1.00 81.88 108 GLU A CA 1
ATOM 855 C C . GLU A 1 108 ? 9.101 6.923 7.352 1.00 81.88 108 GLU A C 1
ATOM 857 O O . GLU A 1 108 ? 7.995 6.476 7.662 1.00 81.88 108 GLU A O 1
ATOM 862 N N . ARG A 1 109 ? 9.556 8.067 7.876 1.00 85.25 109 ARG A N 1
ATOM 863 C CA . ARG A 1 109 ? 8.844 8.789 8.936 1.00 85.25 109 ARG A CA 1
ATOM 864 C C . ARG A 1 109 ? 7.431 9.205 8.518 1.00 85.25 109 ARG A C 1
ATOM 866 O O . ARG A 1 109 ? 6.503 9.196 9.336 1.00 85.25 109 ARG A O 1
ATOM 873 N N . ARG A 1 110 ? 7.230 9.588 7.252 1.00 82.12 110 ARG A N 1
ATOM 874 C CA . ARG A 1 110 ? 5.900 9.917 6.705 1.00 82.12 110 ARG A CA 1
ATOM 875 C C . ARG A 1 110 ? 4.995 8.689 6.646 1.00 82.12 110 ARG A C 1
ATOM 877 O O . ARG A 1 110 ? 3.809 8.809 6.974 1.00 82.12 110 ARG A O 1
ATOM 884 N N . LEU A 1 111 ? 5.530 7.532 6.260 1.00 80.00 111 LEU A N 1
ATOM 885 C CA . LEU A 1 111 ? 4.797 6.265 6.253 1.00 80.00 111 LEU A CA 1
ATOM 886 C C . LEU A 1 111 ? 4.397 5.862 7.673 1.00 80.00 111 LEU A C 1
ATOM 888 O O . LEU A 1 111 ? 3.207 5.679 7.931 1.00 80.00 111 LEU A O 1
ATOM 892 N N . GLU A 1 112 ? 5.340 5.853 8.613 1.00 84.38 112 GLU A N 1
ATOM 893 C CA . GLU A 1 112 ? 5.086 5.547 10.026 1.00 84.38 112 GLU A CA 1
ATOM 894 C C . GLU A 1 112 ? 4.017 6.461 10.630 1.00 84.38 112 GLU A C 1
ATOM 896 O O . GLU A 1 112 ? 3.072 6.007 11.281 1.00 84.38 112 GLU A O 1
ATOM 901 N N . THR A 1 113 ? 4.124 7.769 10.379 1.00 85.38 113 THR A N 1
ATOM 902 C CA . THR A 1 113 ? 3.148 8.752 10.867 1.00 85.38 113 THR A CA 1
ATOM 903 C C . THR A 1 113 ? 1.759 8.467 10.304 1.00 85.38 113 THR A C 1
ATOM 905 O O . THR A 1 113 ? 0.765 8.580 11.022 1.00 85.38 113 THR A O 1
ATOM 908 N N . THR A 1 114 ? 1.677 8.066 9.036 1.00 82.50 114 THR A N 1
ATOM 909 C CA . THR A 1 114 ? 0.408 7.745 8.380 1.00 82.50 114 THR A CA 1
ATOM 910 C C . THR A 1 114 ? -0.204 6.470 8.957 1.00 82.50 114 THR A C 1
ATOM 912 O O . THR A 1 114 ? -1.376 6.487 9.331 1.00 82.50 114 THR A O 1
ATOM 915 N N . VAL A 1 115 ? 0.579 5.396 9.100 1.00 80.69 115 VAL A N 1
ATOM 916 C CA . VAL A 1 115 ? 0.130 4.138 9.720 1.00 80.69 115 VAL A CA 1
ATOM 917 C C . VAL A 1 115 ? -0.376 4.406 11.137 1.00 80.69 115 VAL A C 1
ATOM 919 O O . VAL A 1 115 ? -1.494 4.027 11.490 1.00 80.69 115 VAL A O 1
ATOM 922 N N . ARG A 1 116 ? 0.385 5.170 11.929 1.00 82.81 116 ARG A N 1
ATOM 923 C CA . ARG A 1 116 ? -0.001 5.546 13.293 1.00 82.81 116 ARG A CA 1
ATOM 924 C C . ARG A 1 116 ? -1.249 6.426 13.330 1.00 82.81 116 ARG A C 1
ATOM 926 O O . ARG A 1 116 ? -2.061 6.285 14.241 1.00 82.81 116 ARG A O 1
ATOM 933 N N . SER A 1 117 ? -1.420 7.342 12.379 1.00 79.31 117 SER A N 1
ATOM 934 C CA . SER A 1 117 ? -2.616 8.187 12.272 1.00 79.31 117 SER A CA 1
ATOM 935 C C . SER A 1 117 ? -3.862 7.372 11.920 1.00 79.31 117 SER A C 1
ATOM 937 O O . SER A 1 117 ? -4.925 7.590 12.506 1.00 79.31 117 SER A O 1
ATOM 939 N N . ASN A 1 118 ? -3.731 6.393 11.025 1.00 72.44 118 ASN A N 1
ATOM 940 C CA . ASN A 1 118 ? -4.818 5.488 10.660 1.00 72.44 118 ASN A CA 1
ATOM 941 C C . ASN A 1 118 ? -5.202 4.590 11.844 1.00 72.44 118 ASN A C 1
ATOM 943 O O . ASN A 1 118 ? -6.381 4.512 12.186 1.00 72.44 118 ASN A O 1
ATOM 947 N N . GLY A 1 119 ? -4.215 4.042 12.563 1.00 70.88 119 GLY A N 1
ATOM 948 C CA . GLY A 1 119 ? -4.446 3.308 13.812 1.00 70.88 119 GLY A CA 1
ATOM 949 C C . GLY A 1 119 ? -5.085 4.171 14.911 1.00 70.88 119 GLY A C 1
ATOM 950 O O . GLY A 1 119 ? -5.996 3.734 15.608 1.00 70.88 119 GLY A O 1
ATOM 951 N N . LYS A 1 120 ? -4.694 5.445 15.047 1.00 70.06 120 LYS A N 1
ATOM 952 C CA . LYS A 1 120 ? -5.342 6.380 15.989 1.00 70.06 120 LYS A CA 1
ATOM 953 C C . LYS A 1 120 ? -6.762 6.758 15.572 1.00 70.06 120 LYS A C 1
ATOM 955 O O . LYS A 1 120 ? -7.600 6.954 16.444 1.00 70.06 120 LYS A O 1
ATOM 960 N N . SER A 1 121 ? -7.038 6.890 14.277 1.00 61.94 121 SER A N 1
ATOM 961 C CA . SER A 1 121 ? -8.390 7.161 13.769 1.00 61.94 121 SER A CA 1
ATOM 962 C C . SER A 1 121 ? -9.312 5.977 14.055 1.00 61.94 121 SER A C 1
ATOM 964 O O . SER A 1 121 ? -10.425 6.173 14.530 1.00 61.94 121 SER A O 1
ATOM 966 N N . TYR A 1 122 ? -8.806 4.754 13.891 1.00 59.22 122 TYR A N 1
ATOM 967 C CA . TYR A 1 122 ? -9.433 3.538 14.407 1.00 59.22 122 TYR A CA 1
ATOM 968 C C . TYR A 1 122 ? -9.698 3.624 15.928 1.00 59.22 122 TYR A C 1
ATOM 970 O O . TYR A 1 122 ? -10.840 3.482 16.361 1.00 59.22 122 TYR A O 1
ATOM 978 N N . ALA A 1 123 ? -8.684 3.952 16.737 1.00 60.75 123 ALA A N 1
ATOM 979 C CA . ALA A 1 123 ? -8.796 3.965 18.200 1.00 60.75 123 ALA A CA 1
ATOM 980 C C . ALA A 1 123 ? -9.715 5.075 18.758 1.00 60.75 123 ALA A C 1
ATOM 982 O O . ALA A 1 123 ? -10.427 4.863 19.740 1.00 60.75 123 ALA A O 1
ATOM 983 N N . LYS A 1 124 ? -9.744 6.262 18.137 1.00 57.22 124 LYS A N 1
ATOM 984 C CA . LYS A 1 124 ? -10.630 7.371 18.541 1.00 57.22 124 LYS A CA 1
ATOM 985 C C . LYS A 1 124 ? -12.105 7.045 18.320 1.00 57.22 124 LYS A C 1
ATOM 987 O O . LYS A 1 124 ? -12.940 7.413 19.140 1.00 57.22 124 LYS A O 1
ATOM 992 N N . ASN A 1 125 ? -12.425 6.302 17.263 1.00 47.72 125 ASN A N 1
ATOM 993 C CA . ASN A 1 125 ? -13.794 5.849 17.027 1.00 47.72 125 ASN A CA 1
ATOM 994 C C . ASN A 1 125 ? -14.234 4.738 18.003 1.00 47.72 125 ASN A C 1
ATOM 996 O O . ASN A 1 125 ? -15.420 4.441 18.086 1.00 47.72 125 ASN A O 1
ATOM 1000 N N . HIS A 1 126 ? -13.301 4.155 18.765 1.00 47.53 126 HIS A N 1
ATOM 1001 C CA . HIS A 1 126 ? -13.567 3.154 19.802 1.00 47.53 126 HIS A CA 1
ATOM 1002 C C . HIS A 1 126 ? -13.943 3.775 21.164 1.00 47.53 126 HIS A C 1
ATOM 1004 O O . HIS A 1 126 ? -14.476 3.085 22.028 1.00 47.53 126 HIS A O 1
ATOM 1010 N N . THR A 1 127 ? -13.654 5.065 21.375 1.00 43.84 127 THR A N 1
ATOM 1011 C CA . THR A 1 127 ? -13.930 5.802 22.628 1.00 43.84 127 THR A CA 1
ATOM 1012 C C . THR A 1 127 ? -15.077 6.811 22.505 1.00 43.84 127 THR A C 1
ATOM 1014 O O . THR A 1 127 ? -15.504 7.379 23.506 1.00 43.84 127 THR A O 1
ATOM 1017 N N . GLN A 1 128 ? -15.621 7.016 21.301 1.00 38.94 128 GLN A N 1
ATOM 1018 C CA . GLN A 1 128 ? -16.757 7.903 21.041 1.00 38.94 128 GLN A CA 1
ATOM 1019 C C . GLN A 1 128 ? -18.025 7.119 20.673 1.00 38.94 128 GLN A C 1
ATOM 1021 O O . GLN A 1 128 ? -18.440 7.125 19.515 1.00 38.94 128 GLN A O 1
ATOM 1026 N N . ARG A 1 129 ? -18.647 6.455 21.654 1.00 38.22 129 ARG A N 1
ATOM 1027 C CA . ARG A 1 129 ? -20.114 6.378 21.836 1.00 38.22 129 ARG A CA 1
ATOM 1028 C C . ARG A 1 129 ? -20.461 5.531 23.079 1.00 38.22 129 ARG A C 1
ATOM 1030 O O . ARG A 1 129 ? -19.733 4.574 23.335 1.00 38.22 129 ARG A O 1
ATOM 1037 N N . PRO A 1 130 ? -21.507 5.917 23.839 1.00 40.62 130 PRO A N 1
ATOM 1038 C CA . PRO A 1 130 ? -21.964 5.218 25.044 1.00 40.62 130 PRO A CA 1
ATOM 1039 C C . PRO A 1 130 ? -22.526 3.822 24.752 1.00 40.62 130 PRO A C 1
ATOM 1041 O O . PRO A 1 130 ? -23.008 3.594 23.616 1.00 40.62 130 PRO A O 1
#

Organism: NCBI:txid51022

Secondary structure (DSSP, 8-state):
-HHHHHHHHHHTT----TTT--B---SS---SSS-B-S--EETTEE--S-HHHHHHHHHHHHHHHHHHSHHHHHSS--HHHHHHHHIIIIIHHHHTTGGG----HHHHHHHHHHHHHHHHHHHHTTTS--

Foldseek 3Di:
DVVVCQVVCVVVPHHDDLVQDADQDPDPPPPDDGDNPQWDQDPNATPHPDVVVRLVVLLVQLVVQCVVCVPVLLDPDDPVVSVVSSCVTNVCSNCPCVVVDPDDPVSVVVSVVSSVVSVVVSVVSVVPDD

Sequence (130 aa):
MLRGLEKEGKEVGFKINRSKTKLMCVCSVCTEDVYNAGSSIYLGQEGSTNLAKEISRRRKAGWLKLNEEKEVLLSKIDPKRKEEIFNTTVLSAMIYECETWAPTRDEERRLETTVRSNGKSYAKNHTQRP

Radius of gyration: 20.9 Å; chains: 1; bounding box: 44×32×56 Å

pLDDT: mean 76.91, std 15.25, range [38.22, 94.75]